Protein AF-A0A2I0X6A8-F1 (afdb_monomer)

Structure (mmCIF, N/CA/C/O backbone):
data_AF-A0A2I0X6A8-F1
#
_entry.id   AF-A0A2I0X6A8-F1
#
loop_
_atom_site.group_PDB
_atom_site.id
_atom_site.type_symbol
_atom_site.label_atom_id
_atom_site.label_alt_id
_atom_site.label_comp_id
_atom_site.label_asym_id
_atom_site.label_entity_id
_atom_site.label_seq_id
_atom_site.pdbx_PDB_ins_code
_atom_site.Cartn_x
_atom_site.Cartn_y
_atom_site.Cartn_z
_atom_site.occupancy
_atom_site.B_iso_or_equiv
_atom_site.auth_seq_id
_atom_site.auth_comp_id
_atom_site.auth_asym_id
_atom_site.auth_atom_id
_atom_site.pdbx_PDB_model_num
ATOM 1 N N . MET A 1 1 ? 10.253 -3.727 11.886 1.00 60.94 1 MET A N 1
ATOM 2 C CA . MET A 1 1 ? 9.253 -2.637 11.965 1.00 60.94 1 MET A CA 1
ATOM 3 C C . MET A 1 1 ? 7.938 -3.232 12.452 1.00 60.94 1 MET A C 1
ATOM 5 O O . MET A 1 1 ? 7.702 -4.390 12.142 1.00 60.94 1 MET A O 1
ATOM 9 N N . THR A 1 2 ? 7.128 -2.523 13.243 1.00 74.44 2 THR A N 1
ATOM 10 C CA . THR A 1 2 ? 5.886 -3.079 13.828 1.00 74.44 2 THR A CA 1
ATOM 11 C C . THR A 1 2 ? 4.747 -2.075 13.692 1.00 74.44 2 THR A C 1
ATOM 13 O O . THR A 1 2 ? 4.613 -1.174 14.523 1.00 74.44 2 THR A O 1
ATOM 16 N N . CYS A 1 3 ? 3.965 -2.227 12.627 1.00 77.94 3 CYS A N 1
ATOM 17 C CA . CYS A 1 3 ? 2.742 -1.467 12.388 1.00 77.94 3 CYS A CA 1
ATOM 18 C C . CYS A 1 3 ? 1.610 -2.450 12.107 1.00 77.94 3 CYS A C 1
ATOM 20 O O . CYS A 1 3 ? 1.851 -3.503 11.515 1.00 77.94 3 CYS A O 1
ATOM 22 N N . ALA A 1 4 ? 0.404 -2.105 12.536 1.00 80.00 4 ALA A N 1
ATOM 23 C CA . ALA A 1 4 ? -0.781 -2.917 12.327 1.00 80.00 4 ALA A CA 1
ATOM 24 C C . ALA A 1 4 ? -2.000 -2.015 12.137 1.00 80.00 4 ALA A C 1
ATOM 26 O O . ALA A 1 4 ? -2.075 -0.916 12.688 1.00 80.00 4 ALA A O 1
ATOM 27 N N . ILE A 1 5 ? -2.936 -2.501 11.334 1.00 80.75 5 ILE A N 1
ATOM 28 C CA . ILE A 1 5 ? -4.257 -1.911 11.169 1.00 80.75 5 ILE A CA 1
ATOM 29 C C . ILE A 1 5 ? -5.222 -2.806 11.937 1.00 80.75 5 ILE A C 1
ATOM 31 O O . ILE A 1 5 ? -5.130 -4.031 11.841 1.00 80.75 5 ILE A O 1
ATOM 35 N N . TYR A 1 6 ? -6.142 -2.197 12.670 1.00 75.81 6 TYR A N 1
ATOM 36 C CA . TYR A 1 6 ? -7.186 -2.881 13.413 1.00 75.81 6 TYR A CA 1
ATOM 37 C C . TYR A 1 6 ? -8.545 -2.333 13.008 1.00 75.81 6 TYR A C 1
ATOM 39 O O . TYR A 1 6 ? -8.716 -1.134 12.788 1.00 75.81 6 TYR A O 1
ATOM 47 N N . ILE A 1 7 ? -9.502 -3.246 12.880 1.00 74.00 7 ILE A N 1
ATOM 48 C CA . ILE A 1 7 ? -10.876 -2.932 12.504 1.00 74.00 7 ILE A CA 1
ATOM 49 C C . ILE A 1 7 ? -11.763 -3.707 13.462 1.00 74.00 7 ILE A C 1
ATOM 51 O O . ILE A 1 7 ? -11.901 -4.930 13.350 1.00 74.00 7 ILE A O 1
ATOM 55 N N . LYS A 1 8 ? -12.354 -2.999 14.416 1.00 72.12 8 LYS A N 1
ATOM 56 C CA . LYS A 1 8 ? -13.315 -3.567 15.350 1.00 72.12 8 LYS A CA 1
ATOM 57 C C . LYS A 1 8 ? -14.693 -3.434 14.713 1.00 72.12 8 LYS A C 1
ATOM 59 O O . LYS A 1 8 ? -15.195 -2.339 14.495 1.00 72.12 8 LYS A O 1
ATOM 64 N N . SER A 1 9 ? -15.283 -4.570 14.367 1.00 65.31 9 SER A N 1
ATOM 65 C CA . SER A 1 9 ? -16.645 -4.642 13.847 1.00 65.31 9 SER A CA 1
ATOM 66 C C . SER A 1 9 ? -17.496 -5.504 14.764 1.00 65.31 9 SER A C 1
ATOM 68 O O . SER A 1 9 ? -16.997 -6.451 15.371 1.00 65.31 9 SER A O 1
ATOM 70 N N . VAL A 1 10 ? -18.790 -5.198 14.823 1.00 61.16 10 VAL A N 1
ATOM 71 C CA . VAL A 1 10 ? -19.802 -5.997 15.529 1.00 61.16 10 VAL A CA 1
ATOM 72 C C . VAL A 1 10 ? -20.063 -7.337 14.811 1.00 61.16 10 VAL A C 1
ATOM 74 O O . VAL A 1 10 ? -20.589 -8.272 15.409 1.00 61.16 10 VAL A O 1
ATOM 77 N N . VAL A 1 11 ? -19.662 -7.474 13.539 1.00 63.88 11 VAL A N 1
ATOM 78 C CA . VAL A 1 11 ? -19.897 -8.666 12.704 1.00 63.88 11 VAL A CA 1
ATOM 79 C C . VAL A 1 11 ? -18.586 -9.416 12.424 1.00 63.88 11 VAL A C 1
ATOM 81 O O . VAL A 1 11 ? -17.516 -8.819 12.343 1.00 63.88 11 VAL A O 1
ATOM 84 N N . MET A 1 12 ? -18.670 -10.745 12.264 1.00 57.81 12 MET A N 1
ATOM 85 C CA . MET A 1 12 ? -17.542 -11.633 11.941 1.00 57.81 12 MET A CA 1
ATOM 86 C C . MET A 1 12 ? -16.678 -11.090 10.791 1.00 57.81 12 MET A C 1
ATOM 88 O O . MET A 1 12 ? -17.097 -11.045 9.633 1.00 57.81 12 MET A O 1
ATOM 92 N N . ASN A 1 13 ? -15.431 -10.745 11.110 1.00 59.81 13 ASN A N 1
ATOM 93 C CA . ASN A 1 13 ? -14.452 -10.300 10.128 1.00 59.81 13 ASN A CA 1
ATOM 94 C C . ASN A 1 13 ? -13.887 -11.490 9.339 1.00 59.81 13 ASN A C 1
ATOM 96 O O . ASN A 1 13 ? -13.372 -12.450 9.912 1.00 59.81 13 ASN A O 1
ATOM 100 N N . LYS A 1 14 ? -13.875 -11.382 8.003 1.00 71.19 14 LYS A N 1
ATOM 101 C CA . LYS A 1 14 ? -13.189 -12.342 7.110 1.00 71.19 14 LYS A CA 1
ATOM 102 C C . LYS A 1 14 ? -11.667 -12.369 7.319 1.00 71.19 14 LYS A C 1
ATOM 104 O O . LYS A 1 14 ? -11.001 -13.311 6.896 1.00 71.19 14 LYS A O 1
ATOM 109 N N . TYR A 1 15 ? -11.108 -11.350 7.972 1.00 68.44 15 TYR A N 1
ATOM 110 C CA . TYR A 1 15 ? -9.670 -11.163 8.123 1.00 68.44 15 TYR A CA 1
ATOM 111 C C . TYR A 1 15 ? -9.228 -11.305 9.589 1.00 68.44 15 TYR A C 1
ATOM 113 O O . TYR A 1 15 ? -9.386 -10.397 10.401 1.00 68.44 15 TYR A O 1
ATOM 121 N N . LYS A 1 16 ? -8.607 -12.446 9.921 1.00 65.19 16 LYS A N 1
ATOM 122 C CA . LYS A 1 16 ? -8.228 -12.838 11.297 1.00 65.19 16 LYS A CA 1
ATOM 123 C C . LYS A 1 16 ? -7.196 -11.920 11.979 1.00 65.19 16 LYS A C 1
ATOM 125 O O . LYS A 1 16 ? -7.107 -11.915 13.199 1.00 65.19 16 LYS A O 1
ATOM 130 N N . ARG A 1 17 ? -6.404 -11.153 11.218 1.00 64.19 17 ARG A N 1
ATOM 131 C CA . ARG A 1 17 ? -5.302 -10.319 11.750 1.00 64.19 17 ARG A CA 1
ATOM 132 C C . ARG A 1 17 ? -5.736 -8.961 12.325 1.00 64.19 17 ARG A C 1
ATOM 134 O O . ARG A 1 17 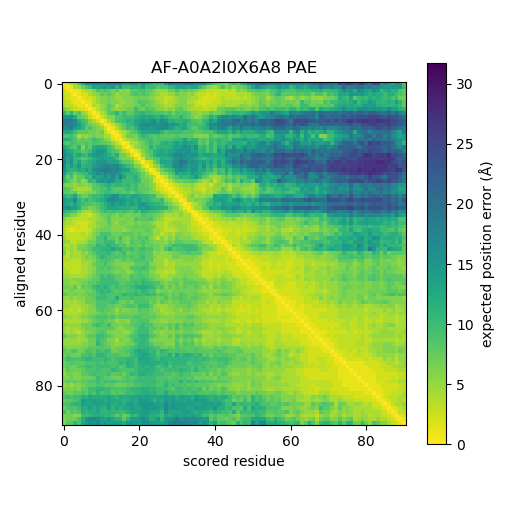? -4.889 -8.272 12.871 1.00 64.19 17 ARG A O 1
ATOM 141 N N . PHE A 1 18 ? -7.010 -8.589 12.209 1.00 60.09 18 PHE A N 1
ATOM 142 C CA . PHE A 1 18 ? -7.515 -7.256 12.574 1.00 60.09 18 PHE A CA 1
ATOM 143 C C . PHE A 1 18 ? -8.246 -7.214 13.932 1.00 60.09 18 PHE A C 1
ATOM 145 O O . PHE A 1 18 ? -8.896 -6.219 14.243 1.00 60.09 18 PHE A O 1
ATOM 152 N N . VAL A 1 19 ? -8.171 -8.291 14.726 1.00 57.28 19 VAL A N 1
ATOM 153 C CA . VAL A 1 19 ? -8.861 -8.442 16.022 1.00 57.28 19 VAL A CA 1
ATOM 154 C C . VAL A 1 19 ? -8.092 -7.719 17.137 1.00 57.28 19 VAL A C 1
ATOM 156 O O . VAL A 1 19 ? -6.871 -7.833 17.215 1.00 57.28 19 VAL A O 1
ATOM 159 N N . VAL A 1 20 ? -8.814 -6.969 17.973 1.00 59.47 20 VAL A N 1
ATOM 160 C CA . VAL A 1 20 ? -8.281 -6.003 18.953 1.00 59.47 20 VAL A CA 1
ATOM 161 C C . VAL A 1 20 ? -7.867 -6.661 20.277 1.00 59.47 20 VAL A C 1
ATOM 163 O O . VAL A 1 20 ? -8.568 -7.531 20.791 1.00 59.47 20 VAL A O 1
ATOM 166 N N . 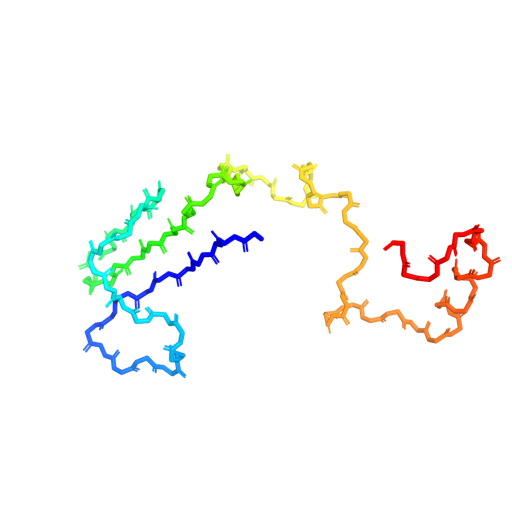SER A 1 21 ? -6.767 -6.170 20.856 1.00 55.09 21 SER A N 1
ATOM 167 C CA . SER A 1 21 ? -6.467 -6.204 22.296 1.00 55.09 21 SER A CA 1
ATOM 168 C C . SER A 1 21 ? -6.202 -4.765 22.765 1.00 55.09 21 SER A C 1
ATOM 170 O O . SER A 1 21 ? -5.427 -4.071 22.108 1.00 55.09 21 SER A O 1
ATOM 172 N N . ASP A 1 22 ? -6.809 -4.323 23.870 1.00 55.31 22 ASP A N 1
ATOM 173 C CA . ASP A 1 22 ? -6.877 -2.912 24.319 1.00 55.31 22 ASP A CA 1
ATOM 174 C C . ASP A 1 22 ? -5.541 -2.261 24.762 1.00 55.31 22 ASP A C 1
ATOM 176 O O . ASP A 1 22 ? -5.512 -1.099 25.153 1.00 55.31 22 ASP A O 1
ATOM 180 N N . GLU A 1 23 ? -4.411 -2.964 24.683 1.00 56.88 23 GLU A N 1
ATOM 181 C CA . GLU A 1 23 ? -3.152 -2.576 25.349 1.00 56.88 23 GLU A CA 1
ATOM 182 C C . GLU A 1 23 ? -2.141 -1.820 24.455 1.00 56.88 23 GLU A C 1
ATOM 184 O O . GLU A 1 23 ? -0.978 -1.640 24.822 1.00 56.88 23 GLU A O 1
ATOM 189 N N . ASP A 1 24 ? -2.542 -1.374 23.263 1.00 57.31 24 ASP A N 1
ATOM 190 C CA . ASP A 1 24 ? -1.601 -0.917 22.236 1.00 57.31 24 ASP A CA 1
ATOM 191 C C . ASP A 1 24 ? -1.596 0.594 21.974 1.00 57.31 24 ASP A C 1
ATOM 193 O O . ASP A 1 24 ? -2.630 1.251 21.913 1.00 57.31 24 ASP A O 1
ATOM 197 N N . SER A 1 25 ? -0.401 1.144 21.721 1.00 59.53 25 SER A N 1
ATOM 198 C CA . SER A 1 25 ? -0.185 2.548 21.353 1.00 59.53 25 SER A CA 1
ATOM 199 C C . SER A 1 25 ? -0.771 2.890 19.974 1.00 59.53 25 SER A C 1
ATOM 201 O O . SER A 1 25 ? -0.133 2.749 18.922 1.00 59.53 25 SER A O 1
ATOM 203 N N . GLN A 1 26 ? -2.022 3.346 19.996 1.00 64.38 26 GLN A N 1
ATOM 204 C CA . GLN A 1 26 ? -2.783 3.808 18.839 1.00 64.38 26 GLN A CA 1
ATOM 205 C C . GLN A 1 26 ? -2.288 5.183 18.370 1.00 64.38 26 GLN A C 1
ATOM 207 O O . GLN A 1 26 ? -2.028 6.075 19.173 1.00 64.38 26 GLN A O 1
ATOM 212 N N . LYS A 1 27 ? -2.153 5.360 17.051 1.00 65.81 27 LYS A N 1
ATOM 213 C CA . LYS A 1 27 ? -1.840 6.659 16.433 1.00 65.81 27 LYS A CA 1
ATOM 214 C C . LYS A 1 27 ? -3.070 7.351 15.857 1.00 65.81 27 LYS A C 1
ATOM 216 O O . LYS A 1 27 ? -3.125 8.574 15.882 1.00 65.81 27 LYS A O 1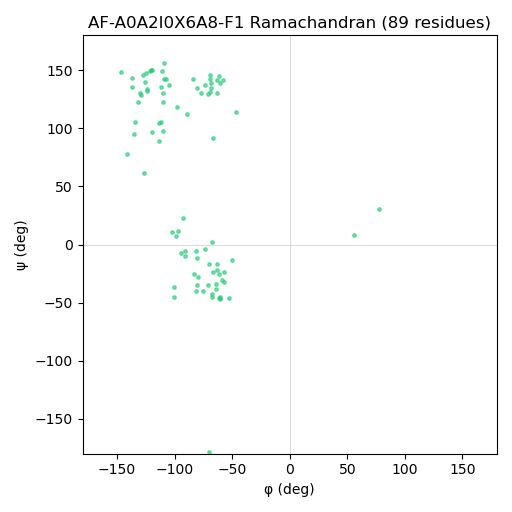
ATOM 221 N N . ILE A 1 28 ? -4.010 6.594 15.293 1.00 71.81 28 ILE A N 1
ATOM 222 C CA . ILE A 1 28 ? -5.240 7.128 14.694 1.00 71.81 28 ILE A CA 1
ATOM 223 C C . ILE A 1 28 ? -6.390 6.236 15.119 1.00 71.81 28 ILE A C 1
ATOM 225 O O . ILE A 1 28 ? -6.259 5.014 15.054 1.00 71.81 28 ILE A O 1
ATOM 229 N N . PHE A 1 29 ? -7.486 6.872 15.515 1.00 71.69 29 PHE A N 1
ATOM 230 C CA . PHE A 1 29 ? -8.761 6.254 15.838 1.00 71.69 29 PHE A CA 1
ATOM 231 C C . PHE A 1 29 ? -9.855 6.999 15.071 1.00 71.69 29 PHE A C 1
ATOM 233 O O . PHE A 1 29 ? -9.887 8.230 15.088 1.00 71.69 29 PHE A O 1
ATOM 240 N N . MET A 1 30 ? -10.716 6.262 14.375 1.00 72.62 30 MET A N 1
ATOM 241 C CA . MET A 1 30 ? -11.919 6.800 13.746 1.00 72.62 30 MET A CA 1
ATOM 242 C C . MET A 1 30 ? -13.106 5.940 14.156 1.00 72.62 30 MET A C 1
ATOM 244 O O . MET A 1 30 ? -13.065 4.720 13.990 1.00 72.62 30 MET A O 1
ATOM 248 N N . ASP A 1 31 ? -14.151 6.593 14.655 1.00 70.94 31 ASP A N 1
ATOM 249 C CA . ASP A 1 31 ? -15.437 5.967 14.942 1.00 70.94 31 ASP A CA 1
ATOM 250 C C . ASP A 1 31 ? -16.472 6.489 13.932 1.00 70.94 31 ASP A C 1
ATOM 252 O O . ASP A 1 31 ? -16.955 7.616 14.060 1.00 70.94 31 ASP A O 1
ATOM 256 N N . PRO A 1 32 ? -16.749 5.750 12.850 1.00 66.19 32 PRO A N 1
ATOM 257 C CA . PRO A 1 32 ? -17.883 6.034 11.997 1.00 66.19 32 PRO A CA 1
ATOM 258 C C . PRO A 1 32 ? -19.164 5.721 12.776 1.00 66.19 32 PRO A C 1
ATOM 260 O O . PRO A 1 32 ? -19.273 4.672 13.407 1.00 66.19 32 PRO A O 1
ATOM 263 N N . GLU A 1 33 ? -20.172 6.585 12.644 1.00 70.25 33 GLU A N 1
ATOM 264 C CA . GLU A 1 33 ? -21.484 6.505 13.319 1.00 70.25 33 GLU A CA 1
ATOM 265 C C . GLU A 1 33 ? -22.197 5.133 13.202 1.00 70.25 33 GLU A C 1
ATOM 267 O O . GLU A 1 33 ? -23.143 4.847 13.929 1.00 70.25 33 GLU A O 1
ATOM 272 N N . SER A 1 34 ? -21.729 4.252 12.313 1.00 69.81 34 SER A N 1
ATOM 273 C CA . SER A 1 34 ? -22.141 2.854 12.164 1.00 69.81 34 SER A CA 1
ATOM 274 C C . SER A 1 34 ? -21.632 1.881 13.249 1.00 69.81 34 SER A C 1
ATOM 276 O O . SER A 1 34 ? -21.966 0.698 13.175 1.00 69.81 34 SER A O 1
ATOM 278 N N . GLY A 1 35 ? -20.804 2.320 14.208 1.00 68.62 35 GLY A N 1
ATOM 279 C CA . GLY A 1 35 ? -20.237 1.477 15.278 1.00 68.62 35 GLY A CA 1
ATOM 280 C C . GLY A 1 35 ? -19.068 0.583 14.835 1.00 68.62 35 GLY A C 1
ATOM 281 O O . GLY A 1 35 ? -18.905 -0.530 15.341 1.00 68.62 35 GLY A O 1
ATOM 282 N N . LEU A 1 36 ? -18.288 1.031 13.843 1.00 73.69 36 LEU A N 1
ATOM 283 C CA . LEU A 1 36 ? -17.154 0.294 13.268 1.00 73.69 36 LEU A CA 1
ATOM 284 C C . LEU A 1 36 ? -15.836 1.007 13.583 1.00 73.69 36 LEU A C 1
ATOM 286 O O . LEU A 1 36 ? -15.358 1.795 12.777 1.00 73.69 36 LEU A O 1
ATOM 290 N N . GLU A 1 37 ? -15.196 0.700 14.702 1.00 75.94 37 GLU A N 1
ATOM 291 C CA . GLU A 1 37 ? -13.961 1.393 15.073 1.00 75.94 37 GLU A CA 1
ATOM 292 C C . GLU A 1 37 ? -12.786 0.987 14.163 1.00 75.94 37 GLU A C 1
ATOM 294 O O . GLU A 1 37 ? -12.468 -0.197 13.991 1.00 75.94 37 GLU A O 1
ATOM 299 N N . PHE A 1 38 ? -12.092 1.985 13.618 1.00 79.38 38 PHE A N 1
ATOM 300 C CA . PHE A 1 38 ? -10.847 1.814 12.874 1.00 79.38 38 PHE A CA 1
ATOM 301 C C . PHE A 1 38 ? -9.680 2.372 13.680 1.00 79.38 38 PHE A C 1
ATOM 303 O O . PHE A 1 38 ? -9.722 3.526 14.114 1.00 79.38 38 PHE A O 1
ATOM 310 N N . SER A 1 39 ? -8.604 1.595 13.827 1.00 78.81 39 SER A N 1
ATOM 311 C CA . SER A 1 39 ? -7.381 2.098 14.444 1.00 78.81 39 SER A CA 1
ATOM 312 C C . SER A 1 39 ? -6.098 1.676 13.734 1.00 78.81 39 SER A C 1
ATOM 314 O O . SER A 1 39 ? -5.946 0.567 13.218 1.00 78.81 39 SER A O 1
ATOM 316 N N . PHE A 1 40 ? -5.138 2.600 13.711 1.00 83.00 40 PHE A N 1
ATOM 317 C CA . PHE A 1 40 ? -3.784 2.360 13.222 1.00 83.00 40 PHE A CA 1
ATOM 318 C C . PHE A 1 40 ? -2.802 2.378 14.391 1.00 83.00 40 PHE A C 1
ATOM 320 O O . PHE A 1 40 ? -2.689 3.377 15.105 1.00 83.00 40 PHE A O 1
ATOM 327 N N . ILE A 1 41 ? -2.064 1.283 14.566 1.00 81.69 41 ILE A N 1
ATOM 328 C CA . ILE A 1 41 ? -1.127 1.086 15.675 1.00 81.69 41 ILE A CA 1
ATOM 329 C C . ILE A 1 41 ? 0.299 1.076 15.148 1.00 81.69 41 ILE A C 1
ATOM 331 O O . ILE A 1 41 ? 0.631 0.413 14.162 1.00 81.69 41 ILE A O 1
ATOM 335 N N . ASN A 1 42 ? 1.174 1.785 15.855 1.00 81.38 42 ASN A N 1
ATOM 336 C CA . ASN A 1 42 ? 2.581 1.899 15.502 1.00 81.38 42 ASN A CA 1
ATOM 337 C C . ASN A 1 42 ? 3.451 1.879 16.760 1.00 81.38 42 ASN A C 1
ATOM 339 O O . ASN A 1 42 ? 3.972 2.907 17.194 1.00 81.38 42 ASN A O 1
ATOM 343 N N . ARG A 1 43 ? 3.646 0.677 17.314 1.00 77.06 43 ARG A N 1
ATOM 344 C CA . ARG A 1 43 ? 4.359 0.471 18.585 1.00 77.06 43 ARG A CA 1
ATOM 345 C C . ARG A 1 43 ? 5.801 0.986 18.591 1.00 77.06 43 ARG A C 1
ATOM 347 O O . ARG A 1 43 ? 6.310 1.369 19.633 1.00 77.06 43 ARG A O 1
ATOM 354 N N . ARG A 1 44 ? 6.478 0.973 17.438 1.00 80.56 44 ARG A N 1
ATOM 355 C CA . ARG A 1 44 ? 7.880 1.419 17.308 1.00 80.56 44 ARG A CA 1
ATOM 356 C C . ARG A 1 44 ? 8.012 2.844 16.766 1.00 80.56 44 ARG A C 1
ATOM 358 O O . ARG A 1 44 ? 9.115 3.258 16.439 1.00 80.56 44 ARG A O 1
ATOM 365 N N . CYS A 1 45 ? 6.903 3.566 16.611 1.00 78.12 45 CYS A N 1
ATOM 366 C CA . CYS A 1 45 ? 6.839 4.946 16.125 1.00 78.12 45 CYS A CA 1
ATOM 367 C C . CYS A 1 45 ? 7.477 5.237 14.750 1.00 78.12 45 CYS A C 1
ATOM 369 O O . CYS A 1 45 ? 7.489 6.395 14.344 1.00 78.12 45 CYS A O 1
ATOM 371 N N . PHE A 1 46 ? 7.904 4.230 13.979 1.00 83.19 46 PHE A N 1
ATOM 372 C CA . PHE A 1 46 ? 8.575 4.429 12.686 1.00 83.19 46 PHE A CA 1
ATOM 373 C C . PHE A 1 46 ? 7.629 4.734 11.520 1.00 83.19 46 PHE A C 1
ATOM 375 O O . PHE A 1 46 ? 8.029 5.427 10.589 1.00 83.19 46 PHE A O 1
ATOM 382 N N . ALA A 1 47 ? 6.377 4.261 11.554 1.00 86.19 47 ALA A N 1
ATOM 383 C CA . ALA A 1 47 ? 5.407 4.664 10.536 1.00 86.19 47 ALA A CA 1
ATOM 384 C C . ALA A 1 47 ? 4.994 6.134 10.665 1.00 86.19 47 ALA A C 1
ATOM 386 O O . ALA A 1 47 ? 4.782 6.666 11.767 1.00 86.19 47 ALA A O 1
ATOM 387 N N . ARG A 1 48 ? 4.827 6.748 9.498 1.00 85.56 48 ARG A N 1
ATOM 388 C CA . ARG A 1 48 ? 4.332 8.104 9.301 1.00 85.56 48 ARG A CA 1
ATOM 389 C C . ARG A 1 48 ? 2.919 8.018 8.739 1.00 85.56 48 ARG A C 1
ATOM 391 O O . ARG A 1 48 ? 2.641 7.121 7.949 1.00 85.56 48 ARG A O 1
ATOM 398 N N . VAL A 1 49 ? 2.049 8.925 9.166 1.00 86.12 49 VAL A N 1
ATOM 399 C CA . VAL A 1 49 ? 0.710 9.063 8.595 1.00 86.12 49 VAL A CA 1
ATOM 400 C C . VAL A 1 49 ? 0.550 10.492 8.113 1.00 86.12 49 VAL A C 1
ATOM 402 O O . VAL A 1 49 ? 0.936 11.422 8.818 1.00 86.12 49 VAL A O 1
ATOM 405 N N . TYR A 1 50 ? 0.021 10.635 6.905 1.00 87.38 50 TYR A N 1
ATOM 406 C CA . TYR A 1 50 ? -0.148 11.904 6.218 1.00 87.38 50 TYR A CA 1
ATOM 407 C C . TYR A 1 50 ? -1.613 12.070 5.820 1.00 87.38 50 TYR A C 1
ATOM 409 O O . TYR A 1 50 ? -2.282 11.089 5.503 1.00 87.38 50 TYR A O 1
ATOM 417 N N . LEU A 1 51 ? -2.085 13.313 5.816 1.00 89.50 51 LEU A N 1
ATOM 418 C CA . LEU A 1 51 ? -3.350 13.707 5.210 1.00 89.50 51 LEU A CA 1
ATOM 419 C C . LEU A 1 51 ? -3.008 14.581 4.004 1.00 89.50 51 LEU A C 1
ATOM 421 O O . LEU A 1 51 ? -2.54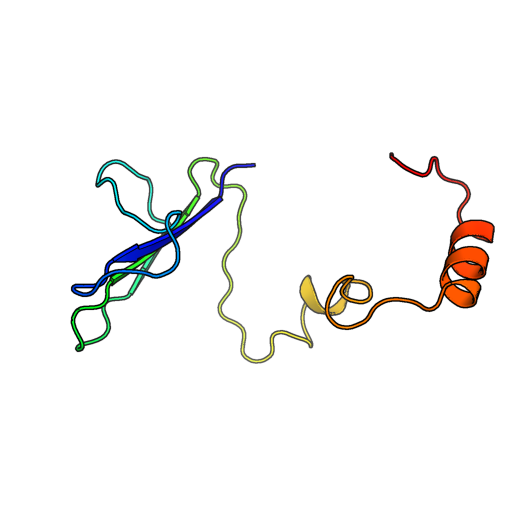3 15.706 4.176 1.00 89.50 51 LEU A O 1
ATOM 425 N N . LEU A 1 52 ? -3.155 14.028 2.804 1.00 90.12 52 LEU A N 1
ATOM 426 C CA . LEU A 1 52 ? -2.763 14.662 1.545 1.00 90.12 52 LEU A CA 1
ATOM 427 C C . LEU A 1 52 ? -3.983 14.801 0.638 1.00 90.12 52 LEU A C 1
ATOM 429 O O . LEU A 1 52 ? -4.899 13.984 0.704 1.00 90.12 52 LEU A O 1
ATOM 433 N N . GLN A 1 53 ? -3.982 15.834 -0.203 1.00 91.81 53 GLN A N 1
ATOM 434 C CA . GLN A 1 53 ? -5.049 16.060 -1.178 1.00 91.81 53 GLN A CA 1
ATOM 435 C C . GLN A 1 53 ? -4.944 15.105 -2.373 1.00 91.81 53 GLN A C 1
ATOM 437 O O . GLN A 1 53 ? -5.959 14.597 -2.837 1.00 91.81 53 GLN A O 1
ATOM 442 N N . ASP A 1 54 ? -3.720 14.853 -2.837 1.00 92.94 54 ASP A N 1
ATOM 443 C CA . ASP A 1 54 ? -3.404 13.889 -3.886 1.00 92.94 54 ASP A CA 1
ATOM 444 C C . ASP A 1 54 ? -2.239 13.014 -3.407 1.00 92.94 54 ASP A C 1
ATOM 446 O O . ASP A 1 54 ? -1.187 13.516 -3.004 1.00 92.94 54 ASP A O 1
ATOM 450 N N . LEU A 1 55 ? -2.469 11.703 -3.384 1.00 89.25 55 LEU A N 1
ATOM 451 C CA . LEU A 1 55 ? -1.521 10.710 -2.889 1.00 89.25 55 LEU A CA 1
ATOM 452 C C . LEU A 1 55 ? -0.455 10.373 -3.931 1.00 89.25 55 LEU A C 1
ATOM 454 O O . LEU A 1 55 ? 0.685 10.122 -3.555 1.00 89.25 55 LEU A O 1
ATOM 458 N N . GLU A 1 56 ? -0.805 10.369 -5.215 1.00 90.12 56 GLU A N 1
ATOM 459 C CA . GLU A 1 56 ? 0.087 9.909 -6.285 1.00 90.12 56 GLU A CA 1
ATOM 460 C C . GLU A 1 56 ? 1.058 11.000 -6.731 1.00 90.12 56 GLU A C 1
ATOM 462 O O . GLU A 1 56 ? 2.154 10.699 -7.196 1.00 90.12 56 GLU A O 1
ATOM 467 N N . ALA A 1 57 ? 0.694 12.270 -6.538 1.00 91.19 57 ALA A N 1
ATOM 468 C CA . ALA A 1 57 ? 1.523 13.411 -6.917 1.00 91.19 57 ALA A CA 1
ATOM 469 C C . ALA A 1 57 ? 2.649 13.740 -5.918 1.00 91.19 57 ALA A C 1
ATOM 471 O O . ALA A 1 57 ? 3.516 14.561 -6.220 1.00 91.19 57 ALA A O 1
ATOM 472 N N . VAL A 1 58 ? 2.640 13.151 -4.715 1.00 92.56 58 VAL A N 1
ATOM 473 C CA . VAL A 1 58 ? 3.535 13.546 -3.614 1.00 92.56 58 VAL A CA 1
ATOM 474 C C . VAL A 1 58 ? 4.401 12.372 -3.150 1.00 92.56 58 VAL A C 1
ATOM 476 O O . VAL A 1 58 ? 4.040 11.198 -3.243 1.00 92.56 58 VAL A O 1
ATOM 479 N N . SER A 1 59 ? 5.609 12.676 -2.676 1.00 89.50 59 SER A N 1
ATOM 480 C CA . SER A 1 59 ? 6.504 11.701 -2.040 1.00 89.50 59 SER A CA 1
ATOM 481 C C . SER A 1 59 ? 5.864 11.142 -0.752 1.00 89.50 59 SER A C 1
ATOM 483 O O . SER A 1 59 ? 5.221 11.899 -0.017 1.00 89.50 59 SER A O 1
ATOM 485 N N . PRO A 1 60 ? 6.013 9.843 -0.425 1.00 90.88 60 PRO A N 1
ATOM 486 C CA . PRO A 1 60 ? 6.887 8.856 -1.066 1.00 90.88 60 PRO A CA 1
ATOM 487 C C . PRO A 1 60 ? 6.246 8.069 -2.215 1.00 90.88 60 PRO A C 1
ATOM 489 O O . PRO A 1 60 ? 6.958 7.344 -2.896 1.00 90.88 60 PRO A O 1
ATOM 492 N N . ILE A 1 61 ? 4.930 8.166 -2.424 1.00 93.81 61 ILE A N 1
ATOM 493 C CA . ILE A 1 61 ? 4.203 7.290 -3.360 1.00 93.81 61 ILE A CA 1
ATOM 494 C C . ILE A 1 61 ? 4.625 7.564 -4.808 1.00 93.81 61 ILE A C 1
ATOM 496 O O . ILE A 1 61 ? 4.914 6.620 -5.534 1.00 93.81 61 ILE A O 1
ATOM 500 N N . SER A 1 62 ? 4.765 8.837 -5.185 1.00 92.69 62 SER A N 1
ATOM 501 C CA . SER A 1 62 ? 5.261 9.255 -6.512 1.00 92.69 62 SER A CA 1
ATOM 502 C C . SER A 1 62 ? 6.654 8.722 -6.883 1.00 92.69 62 SER A C 1
ATOM 504 O O . SER A 1 62 ? 6.993 8.648 -8.061 1.00 92.69 62 SER A O 1
ATOM 506 N N . GLU A 1 63 ? 7.479 8.367 -5.894 1.00 93.81 63 GLU A N 1
ATOM 507 C CA . GLU A 1 63 ? 8.851 7.883 -6.096 1.00 93.81 63 GLU A CA 1
ATOM 508 C C . GLU A 1 63 ? 8.937 6.350 -6.140 1.00 93.81 63 GLU A C 1
ATOM 510 O O . GLU A 1 63 ? 10.007 5.791 -6.403 1.00 93.81 63 GLU A O 1
ATOM 515 N N . LEU A 1 64 ? 7.834 5.652 -5.852 1.00 93.44 64 LEU A N 1
ATOM 516 C CA . LEU A 1 64 ? 7.801 4.199 -5.905 1.00 93.44 64 LEU A CA 1
ATOM 517 C C . LEU A 1 64 ? 7.901 3.717 -7.356 1.00 93.44 64 LEU A C 1
ATOM 519 O O . LEU A 1 64 ? 7.390 4.326 -8.293 1.00 93.44 64 LEU A O 1
AT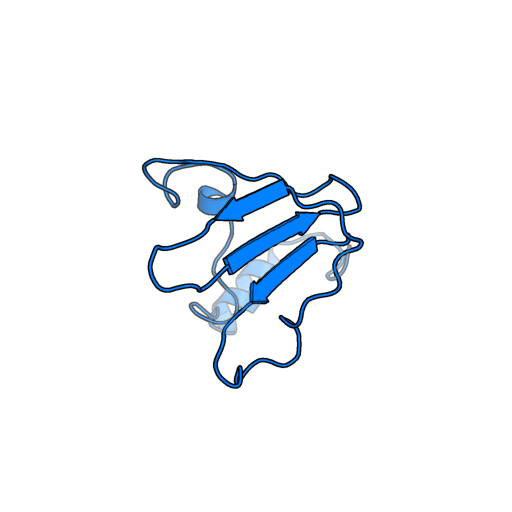OM 523 N N . GLY A 1 65 ? 8.572 2.578 -7.533 1.00 91.00 65 GLY A N 1
ATOM 524 C CA . GLY A 1 65 ? 8.481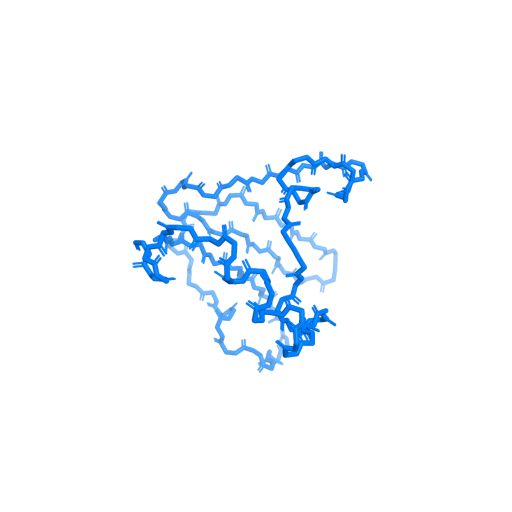 1.827 -8.780 1.00 91.00 65 GLY A CA 1
ATOM 525 C C . GLY A 1 65 ? 7.102 1.181 -8.944 1.00 91.00 65 GLY A C 1
ATOM 526 O O . GLY A 1 65 ? 6.234 1.298 -8.083 1.00 91.00 65 GLY A O 1
ATOM 527 N N . LEU A 1 66 ? 6.930 0.448 -10.042 1.00 92.25 66 LEU A N 1
ATOM 528 C CA . LEU A 1 66 ? 5.691 -0.277 -10.333 1.00 92.25 66 LEU A CA 1
ATOM 529 C C 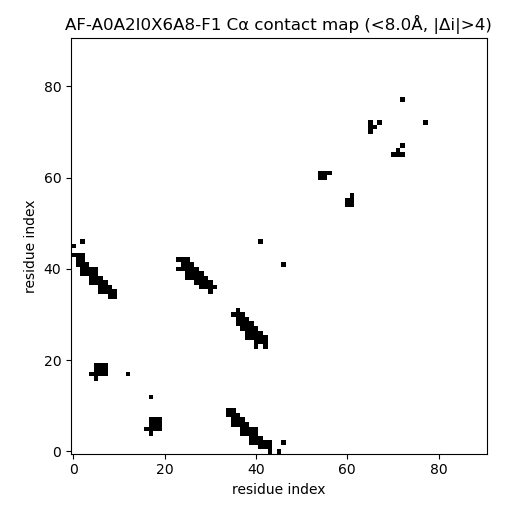. LEU A 1 66 ? 5.333 -1.280 -9.226 1.00 92.25 66 LEU A C 1
ATOM 531 O O . LEU A 1 66 ? 6.212 -1.951 -8.672 1.00 92.25 66 LEU A O 1
ATOM 535 N N . ASP A 1 67 ? 4.037 -1.396 -8.932 1.00 93.25 67 ASP A N 1
ATOM 536 C CA . ASP A 1 67 ? 3.539 -2.337 -7.935 1.00 93.25 67 ASP A CA 1
ATOM 537 C C . ASP A 1 67 ? 3.697 -3.781 -8.425 1.00 93.25 67 ASP A C 1
ATOM 539 O O . ASP A 1 67 ? 3.306 -4.142 -9.532 1.00 93.25 67 ASP A O 1
ATOM 543 N N . SER A 1 68 ? 4.262 -4.639 -7.577 1.00 91.12 68 SER A N 1
ATOM 544 C CA . SER A 1 68 ? 4.584 -6.020 -7.957 1.00 91.12 68 SER A CA 1
ATOM 545 C C . SER A 1 68 ? 3.367 -6.908 -8.241 1.00 91.12 68 SER A C 1
ATOM 547 O O . SER A 1 68 ? 3.510 -7.922 -8.924 1.00 91.12 68 SER A O 1
ATOM 549 N N . LEU A 1 69 ? 2.202 -6.573 -7.679 1.00 92.25 69 LEU A N 1
ATOM 550 C CA . LEU A 1 69 ? 0.979 -7.361 -7.786 1.00 92.25 69 LEU A CA 1
ATOM 551 C C . LEU A 1 69 ? 0.036 -6.780 -8.841 1.00 92.25 69 LEU A C 1
ATOM 553 O O . LEU A 1 69 ? -0.530 -7.542 -9.623 1.00 92.25 69 LEU A O 1
ATOM 557 N N . LEU A 1 70 ? -0.147 -5.459 -8.837 1.00 93.50 70 LEU A N 1
ATOM 558 C CA . LEU A 1 70 ? -1.066 -4.766 -9.738 1.00 93.50 70 LEU A CA 1
ATOM 559 C C . LEU A 1 70 ? -0.440 -4.530 -11.117 1.00 93.50 70 LEU A C 1
ATOM 561 O O . LEU A 1 70 ? -1.111 -4.761 -12.120 1.00 93.50 70 LEU A O 1
ATOM 565 N N . ASP A 1 71 ? 0.850 -4.179 -11.167 1.00 91.75 71 ASP A N 1
ATOM 566 C CA . ASP A 1 71 ? 1.564 -3.805 -12.394 1.00 91.75 71 ASP A CA 1
ATOM 567 C C . ASP A 1 71 ? 2.850 -4.631 -12.595 1.00 91.75 71 ASP A C 1
ATOM 569 O O . ASP A 1 71 ? 3.965 -4.090 -12.646 1.00 91.75 71 ASP A O 1
ATOM 573 N N . PRO A 1 72 ? 2.738 -5.968 -12.725 1.00 91.56 72 PRO A N 1
ATOM 574 C CA . PRO A 1 72 ? 3.901 -6.832 -12.832 1.00 91.56 72 PRO A CA 1
ATOM 575 C C . PRO A 1 72 ? 4.707 -6.533 -14.099 1.00 91.56 72 PRO A C 1
ATOM 577 O O . PRO A 1 72 ? 4.195 -6.499 -15.224 1.00 91.56 72 PRO A O 1
ATOM 580 N N . LEU A 1 73 ? 6.018 -6.371 -13.921 1.00 92.56 73 LEU A N 1
ATOM 581 C CA . LEU A 1 73 ? 6.931 -6.130 -15.027 1.00 92.56 73 LEU A CA 1
ATOM 582 C C . LEU A 1 73 ? 7.051 -7.380 -15.909 1.00 92.56 73 LEU A C 1
ATOM 584 O O . LEU A 1 73 ? 7.241 -8.495 -15.422 1.00 92.56 73 LEU A O 1
ATOM 588 N N . GLN A 1 74 ? 6.997 -7.195 -17.228 1.00 93.88 74 GLN A N 1
ATOM 589 C CA . GLN A 1 74 ? 7.265 -8.281 -18.172 1.00 93.88 74 GLN A CA 1
ATOM 590 C C . GLN A 1 74 ? 8.697 -8.805 -18.006 1.00 93.88 74 GLN A C 1
ATOM 592 O O . GLN A 1 74 ? 9.622 -8.022 -17.790 1.00 93.88 74 GLN A O 1
ATOM 597 N N . ILE A 1 75 ? 8.888 -10.117 -18.185 1.00 94.25 75 ILE A N 1
ATOM 598 C CA . ILE A 1 75 ? 10.173 -10.799 -17.950 1.00 94.25 75 ILE A CA 1
ATOM 599 C C . ILE A 1 75 ? 11.322 -10.122 -18.706 1.00 94.25 75 ILE A C 1
ATOM 601 O O . ILE A 1 75 ? 12.351 -9.836 -18.106 1.00 94.25 75 ILE A O 1
ATOM 605 N N . ASN A 1 76 ? 11.136 -9.793 -19.986 1.00 95.31 76 ASN A N 1
ATOM 606 C CA . ASN A 1 76 ? 12.185 -9.160 -20.794 1.00 95.31 76 ASN A CA 1
ATOM 607 C C . ASN A 1 76 ? 12.603 -7.801 -20.211 1.00 95.31 76 ASN A C 1
ATOM 609 O O . ASN A 1 76 ? 13.784 -7.553 -20.004 1.00 95.31 76 ASN A O 1
ATOM 613 N N . LYS A 1 77 ? 11.623 -6.969 -19.834 1.00 93.44 77 LYS A N 1
ATOM 614 C CA . LYS A 1 77 ? 11.874 -5.666 -19.201 1.00 93.44 77 LYS A CA 1
ATOM 615 C C . LYS A 1 77 ? 12.555 -5.807 -17.839 1.00 93.44 77 LYS A C 1
ATOM 617 O O . LYS A 1 77 ? 13.359 -4.956 -17.471 1.00 93.44 77 LYS A O 1
ATOM 622 N N . LEU A 1 78 ? 12.238 -6.864 -17.089 1.00 92.50 78 LEU A N 1
ATOM 623 C CA . LEU A 1 78 ? 12.891 -7.158 -15.815 1.00 92.50 78 LEU A CA 1
ATOM 624 C C . LEU A 1 78 ? 14.356 -7.549 -16.016 1.00 92.50 78 LEU A C 1
ATOM 626 O O . LEU A 1 78 ? 15.217 -7.031 -15.311 1.00 92.50 78 LEU A O 1
ATOM 630 N N . VAL A 1 79 ? 14.646 -8.420 -16.985 1.00 94.31 79 VAL A N 1
ATOM 631 C CA . VAL A 1 79 ? 16.019 -8.816 -17.333 1.00 94.31 79 VAL A CA 1
ATOM 632 C C . VAL A 1 79 ? 16.829 -7.599 -17.777 1.00 94.31 79 VAL A C 1
ATOM 634 O O . VAL A 1 79 ? 17.931 -7.389 -17.268 1.00 94.31 79 VAL A O 1
ATOM 637 N N . ASP A 1 80 ? 16.259 -6.753 -18.635 1.00 94.81 80 ASP A N 1
ATOM 638 C CA . ASP A 1 80 ? 16.903 -5.518 -19.086 1.00 94.81 80 ASP A CA 1
ATOM 639 C C . ASP A 1 80 ? 17.196 -4.578 -17.907 1.00 94.81 80 ASP A C 1
ATOM 641 O O . ASP A 1 80 ? 18.323 -4.102 -17.756 1.00 94.81 80 ASP A O 1
ATOM 645 N N . ALA A 1 81 ? 16.225 -4.362 -17.013 1.00 91.19 81 ALA A N 1
ATOM 646 C CA . ALA A 1 81 ? 16.399 -3.509 -15.838 1.00 91.19 81 ALA A CA 1
ATOM 647 C C . ALA A 1 81 ? 17.453 -4.052 -14.855 1.00 91.19 81 ALA A C 1
ATOM 649 O O . ALA A 1 81 ? 18.219 -3.275 -14.282 1.00 91.19 81 ALA A O 1
ATOM 650 N N . LEU A 1 82 ? 17.517 -5.374 -14.662 1.00 92.38 82 LEU A N 1
ATOM 651 C CA . LEU A 1 82 ? 18.516 -6.016 -13.804 1.00 92.38 82 LEU A CA 1
ATOM 652 C C . LEU A 1 82 ? 19.918 -5.976 -14.421 1.00 92.38 82 LEU A C 1
ATOM 654 O O . LEU A 1 82 ? 20.886 -5.794 -13.689 1.00 92.38 82 LEU A O 1
ATOM 658 N N . SER A 1 83 ? 20.035 -6.079 -15.748 1.00 92.69 83 SER A N 1
ATOM 659 C CA . SER A 1 83 ? 21.327 -6.019 -16.449 1.00 92.69 83 SER A CA 1
ATOM 660 C C . SER A 1 83 ? 22.061 -4.686 -16.251 1.00 92.69 83 SER A C 1
ATOM 662 O O . SER A 1 83 ? 23.287 -4.634 -16.301 1.00 92.69 83 SER A O 1
ATOM 664 N N . GLN A 1 84 ? 21.313 -3.614 -15.974 1.00 92.62 84 GLN A N 1
ATOM 665 C CA . GLN A 1 84 ? 21.841 -2.268 -15.747 1.00 92.62 84 GLN A CA 1
ATOM 666 C C . GLN A 1 84 ? 22.157 -1.981 -14.267 1.00 92.62 84 GLN A C 1
ATOM 668 O O . GLN A 1 84 ? 22.681 -0.913 -13.942 1.00 92.62 84 GLN A O 1
ATOM 673 N N . ARG A 1 85 ? 21.831 -2.897 -13.343 1.00 91.25 85 ARG A N 1
ATOM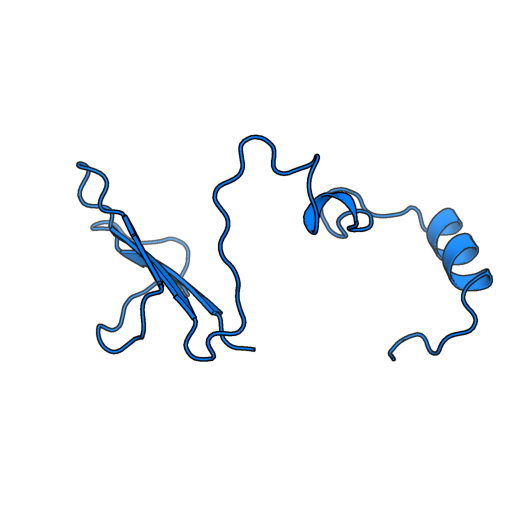 674 C CA . ARG A 1 85 ? 22.036 -2.722 -11.897 1.00 91.25 85 ARG A CA 1
ATOM 675 C C . ARG A 1 85 ? 23.333 -3.405 -11.457 1.00 91.25 85 ARG A C 1
ATOM 677 O O . ARG A 1 85 ? 23.448 -4.621 -11.502 1.00 91.25 85 ARG A O 1
ATOM 684 N N . TYR A 1 86 ? 24.278 -2.624 -10.934 1.00 91.44 86 TYR A N 1
ATOM 685 C CA . TYR A 1 86 ? 25.585 -3.114 -10.454 1.00 91.44 86 TYR A CA 1
ATOM 686 C C . TYR A 1 86 ? 25.614 -3.449 -8.952 1.00 91.44 86 TYR A C 1
ATOM 688 O O . TYR A 1 86 ? 26.665 -3.424 -8.315 1.00 91.44 86 TYR A O 1
ATOM 696 N N . THR A 1 87 ? 24.455 -3.727 -8.359 1.00 92.38 87 THR A N 1
ATOM 697 C CA . THR A 1 87 ? 24.306 -4.051 -6.934 1.00 92.38 87 THR A CA 1
ATOM 698 C C . THR A 1 87 ? 23.966 -5.524 -6.746 1.00 92.38 87 THR A C 1
ATOM 700 O O . THR A 1 87 ? 23.391 -6.155 -7.631 1.00 92.38 87 THR A O 1
ATOM 703 N N . ILE A 1 88 ? 24.266 -6.075 -5.569 1.00 91.31 88 ILE A N 1
ATOM 704 C CA . ILE A 1 88 ? 23.817 -7.422 -5.193 1.00 91.31 88 ILE A CA 1
ATOM 705 C C . ILE A 1 88 ? 22.278 -7.441 -5.199 1.00 91.31 88 ILE A C 1
ATOM 707 O O . ILE A 1 88 ? 21.645 -6.488 -4.747 1.00 91.31 88 ILE A O 1
ATOM 711 N N . LEU A 1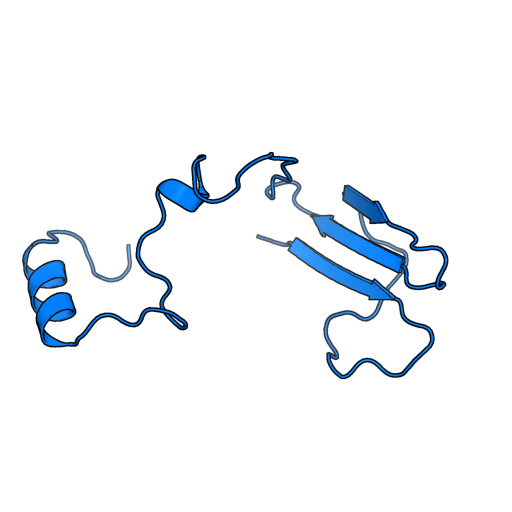 89 ? 21.674 -8.520 -5.710 1.00 88.31 89 LEU A N 1
ATOM 712 C CA . LEU A 1 89 ? 20.214 -8.641 -5.871 1.00 88.31 89 LEU A CA 1
ATOM 713 C C . LEU A 1 89 ? 19.434 -8.456 -4.562 1.00 88.31 89 LEU A C 1
ATOM 715 O O . LEU A 1 89 ? 18.314 -7.951 -4.570 1.00 88.31 89 LEU A O 1
ATOM 719 N N . ARG A 1 90 ? 20.026 -8.865 -3.439 1.00 88.50 90 ARG A N 1
ATOM 720 C CA . ARG A 1 90 ? 19.519 -8.614 -2.094 1.00 88.50 90 ARG A CA 1
ATOM 721 C C . ARG A 1 90 ? 20.580 -7.808 -1.338 1.00 88.50 90 ARG A C 1
ATOM 723 O O . ARG A 1 90 ? 21.548 -8.425 -0.892 1.00 88.50 90 ARG A O 1
ATOM 730 N N . PRO A 1 91 ? 20.452 -6.473 -1.283 1.00 72.25 91 PRO A N 1
ATOM 731 C CA . PRO A 1 91 ? 21.343 -5.634 -0.491 1.00 72.25 91 PRO A CA 1
ATOM 732 C C . PRO A 1 91 ? 21.168 -5.871 1.015 1.00 72.25 91 PRO A C 1
ATOM 734 O O . PRO A 1 91 ? 20.105 -6.403 1.427 1.00 72.25 91 PRO A O 1
#

Organism: NCBI:txid906689

Radius of gyration: 18.79 Å; Cα contacts (8 Å, |Δi|>4): 87; chains: 1; bounding box: 48×29×46 Å

Secondary structure (DSSP, 8-state):
---EEEEE-SS--S-GGG---TTS-EEEEE--TTT-EEEEE-TTS-------S-SSSSTTGGG----TTTSPPPHHHHHHHHHT--S-S--

Nearest PDB structures (foldseek):
  3twk-assembly3_A  TM=9.216E-01  e=4.838E-05  Arabidopsis thaliana
  3twk-assembly3_B  TM=9.046E-01  e=6.259E-05  Arabidopsis thaliana
  7tug-assembly1_D  TM=2.880E-01  e=9.989E+00  Homo sapiens

pLDDT: mean 80.2, std 12.58, range [55.09, 95.31]

Mean predicted aligned error: 8.94 Å

Foldseek 3Di:
DDKDKAKDDPDDDPDPRRDDDPPFDWDDWDQDPNRIIITIGDRPPPDDDDDDPDDCVDPPNVVDDDDCPPGNDDPVVVVVVVVPDPDDPPD

Sequence (91 aa):
MTCAIYIKSVVMNKYKRFVVSDEDSQKIFMDPESGLEFSFINRRCFARVYLLQDLEAVSPISELGLDSLLDPLQINKLVDALSQRYTILRP

Solvent-accessible surface area (backbone atoms only — not comparable to full-atom values): 6136 Å² total; per-residue (Å²): 140,56,70,51,62,35,54,50,57,93,58,90,67,94,58,83,82,23,71,87,72,97,87,63,61,66,76,44,78,46,75,50,96,87,65,44,40,37,36,39,34,36,77,69,64,76,75,82,85,83,91,69,96,57,64,64,85,33,84,69,58,54,74,53,74,75,48,76,81,87,49,60,74,53,67,68,63,46,53,57,57,52,74,75,51,94,64,69,95,77,122